Protein AF-A0A227J5E7-F1 (afdb_monomer_lite)

Organism: Vibrio parahaemolyticus (NCBI:txid670)

Structure (mmCIF, N/CA/C/O backbone):
data_AF-A0A227J5E7-F1
#
_entry.id   AF-A0A227J5E7-F1
#
loop_
_atom_site.group_PDB
_atom_site.id
_atom_site.type_symbol
_atom_site.label_atom_id
_atom_site.label_alt_id
_atom_site.label_comp_id
_atom_site.label_asym_id
_atom_site.label_entity_id
_atom_site.label_seq_id
_atom_site.pdbx_PDB_ins_code
_atom_site.Cartn_x
_atom_site.Cartn_y
_atom_site.Cartn_z
_atom_site.occupancy
_atom_site.B_iso_or_equiv
_atom_site.auth_seq_id
_atom_site.auth_comp_id
_atom_site.auth_asym_id
_atom_site.auth_atom_id
_atom_site.pdbx_PDB_model_num
ATOM 1 N N . LEU A 1 1 ? -11.770 -4.177 2.922 1.00 56.94 1 LEU A N 1
ATOM 2 C CA . LEU A 1 1 ? -10.416 -3.608 3.129 1.00 56.94 1 LEU A CA 1
ATOM 3 C C . LEU A 1 1 ? -9.365 -4.218 2.214 1.00 56.94 1 LEU A C 1
ATOM 5 O O . LEU A 1 1 ? -8.879 -3.500 1.360 1.00 56.94 1 LEU A O 1
ATOM 9 N N . PHE A 1 2 ? -9.035 -5.506 2.356 1.00 52.06 2 PHE A N 1
ATOM 10 C CA . PHE A 1 2 ? -7.971 -6.153 1.572 1.00 52.06 2 PHE A CA 1
ATOM 11 C C . PHE A 1 2 ? -8.244 -6.126 0.056 1.00 52.06 2 PHE A C 1
ATOM 13 O O . PHE A 1 2 ? -7.504 -5.484 -0.677 1.00 52.06 2 PHE A O 1
ATOM 20 N N . SER A 1 3 ? -9.377 -6.665 -0.412 1.00 48.19 3 SER A N 1
ATOM 21 C CA . SER A 1 3 ? -9.750 -6.608 -1.843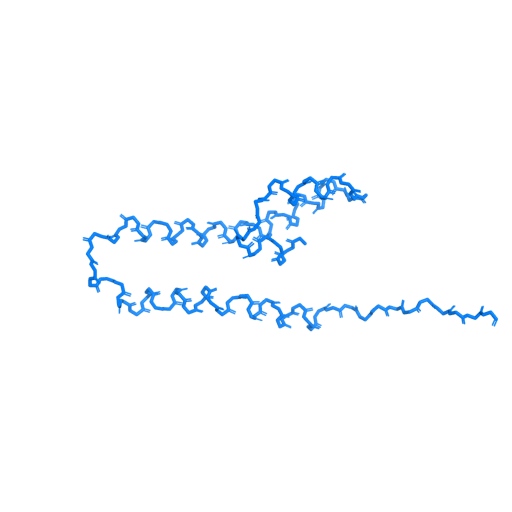 1.00 48.19 3 SER A CA 1
ATOM 22 C C . SER A 1 3 ? -9.960 -5.188 -2.369 1.00 48.19 3 SER A C 1
ATOM 24 O O . SER A 1 3 ? -9.721 -4.925 -3.538 1.00 48.19 3 SER A O 1
ATOM 26 N N . LEU A 1 4 ? -10.399 -4.272 -1.499 1.00 54.44 4 LEU A N 1
ATOM 27 C CA . LEU A 1 4 ? -10.643 -2.872 -1.855 1.00 54.44 4 LEU A CA 1
ATOM 28 C C . LEU A 1 4 ? -9.332 -2.083 -2.015 1.00 54.44 4 LEU A C 1
ATOM 30 O O . LEU A 1 4 ? -9.304 -1.097 -2.732 1.00 54.44 4 LEU A O 1
ATOM 34 N N . ARG A 1 5 ? -8.250 -2.529 -1.361 1.00 54.91 5 ARG A N 1
ATOM 35 C CA . ARG A 1 5 ? -6.892 -1.977 -1.494 1.00 54.91 5 ARG A CA 1
ATOM 36 C C . ARG A 1 5 ? -6.084 -2.608 -2.625 1.00 54.91 5 ARG A C 1
ATOM 38 O O . ARG A 1 5 ? -5.114 -2.009 -3.067 1.00 54.91 5 ARG A O 1
ATOM 45 N N . LEU A 1 6 ? -6.487 -3.794 -3.076 1.00 52.09 6 LEU A N 1
ATOM 46 C CA . LEU A 1 6 ? -5.894 -4.493 -4.216 1.00 52.09 6 LEU A CA 1
ATOM 47 C C . LEU A 1 6 ? -6.347 -3.944 -5.577 1.00 52.09 6 LEU A C 1
ATOM 49 O O . LEU A 1 6 ? -5.659 -4.152 -6.571 1.00 52.09 6 LEU A O 1
ATOM 53 N N . ILE A 1 7 ? -7.513 -3.296 -5.634 1.00 53.50 7 ILE A N 1
ATOM 54 C CA . ILE A 1 7 ? -8.087 -2.745 -6.865 1.00 53.50 7 ILE A CA 1
ATOM 55 C C . ILE A 1 7 ? -7.829 -1.228 -6.858 1.00 53.50 7 ILE A C 1
ATOM 57 O O . ILE A 1 7 ? -8.470 -0.524 -6.076 1.00 53.50 7 ILE A O 1
ATOM 61 N N . PRO A 1 8 ? -6.936 -0.692 -7.713 1.00 57.62 8 PRO A N 1
ATOM 62 C CA . PRO A 1 8 ? -6.480 0.706 -7.667 1.00 57.62 8 PRO A CA 1
ATOM 63 C C . PRO A 1 8 ? -7.518 1.731 -8.169 1.00 57.62 8 PRO A C 1
ATOM 65 O O . PRO A 1 8 ? -7.179 2.874 -8.449 1.00 57.62 8 PRO A O 1
ATOM 68 N N . VAL A 1 9 ? -8.788 1.335 -8.297 1.00 62.19 9 VAL A N 1
ATOM 69 C CA . VAL A 1 9 ? -9.877 2.172 -8.831 1.00 62.19 9 VAL A CA 1
ATOM 70 C C . VAL A 1 9 ? -10.327 3.241 -7.832 1.00 62.19 9 VAL A C 1
ATOM 72 O O . VAL A 1 9 ? -10.811 4.292 -8.242 1.00 62.19 9 VAL A O 1
ATOM 75 N N . PHE A 1 10 ? -10.162 3.006 -6.527 1.00 56.00 10 PHE A N 1
ATOM 76 C CA . PHE A 1 10 ? -10.603 3.942 -5.492 1.00 56.00 10 PHE A CA 1
ATOM 77 C C . PHE A 1 10 ? -9.421 4.572 -4.750 1.00 56.00 10 PHE A C 1
ATOM 79 O O . PHE A 1 10 ? -8.497 3.861 -4.347 1.00 56.00 10 PHE A O 1
ATOM 86 N N . PRO A 1 11 ? -9.451 5.893 -4.500 1.00 63.69 11 PRO A N 1
ATOM 87 C CA . PRO A 1 11 ? -8.383 6.557 -3.773 1.00 63.69 11 PRO A CA 1
ATOM 88 C C . PRO A 1 11 ? -8.352 6.084 -2.313 1.00 63.69 11 PRO A C 1
ATOM 90 O O . PRO A 1 11 ? -9.371 6.046 -1.620 1.00 63.69 11 PRO A O 1
ATOM 93 N N . PHE A 1 12 ? -7.158 5.747 -1.818 1.00 68.31 12 PHE A N 1
ATOM 94 C CA . PHE A 1 12 ? -6.970 5.157 -0.486 1.00 68.31 12 PHE A CA 1
ATOM 95 C C . PHE A 1 12 ? -7.512 6.023 0.664 1.00 68.31 12 PHE A C 1
ATOM 97 O O . PHE A 1 12 ? -7.893 5.483 1.704 1.00 68.31 12 PHE A O 1
ATOM 104 N N . PHE A 1 13 ? -7.603 7.346 0.485 1.00 69.62 13 PHE A N 1
ATOM 105 C CA . PHE A 1 13 ? -8.159 8.238 1.506 1.00 69.62 13 PHE A CA 1
ATOM 106 C C . PHE A 1 13 ? -9.654 7.981 1.765 1.00 69.62 13 PHE A C 1
ATOM 108 O O . PHE A 1 13 ? -10.082 8.062 2.915 1.00 69.62 13 PHE A O 1
ATOM 115 N N . LEU A 1 14 ? -10.430 7.579 0.744 1.00 71.19 14 LEU A N 1
ATOM 116 C CA . LEU A 1 14 ? -11.841 7.204 0.910 1.00 71.19 14 LEU A CA 1
ATOM 117 C C . LEU A 1 14 ? -11.980 5.961 1.794 1.00 71.19 14 LEU A C 1
ATOM 119 O O . LEU A 1 14 ? -12.854 5.893 2.654 1.00 71.19 14 LEU A O 1
ATOM 123 N N . ILE A 1 15 ? -11.088 4.985 1.606 1.00 70.12 15 ILE A N 1
ATOM 124 C CA . ILE A 1 15 ? -11.065 3.752 2.401 1.00 70.12 15 ILE A CA 1
ATOM 125 C C . ILE A 1 15 ? -10.731 4.070 3.863 1.00 70.12 15 ILE A C 1
ATOM 127 O O . ILE A 1 15 ? -11.345 3.505 4.765 1.00 70.12 15 ILE A O 1
ATOM 131 N N . ASN A 1 16 ? -9.792 4.988 4.103 1.00 72.62 16 ASN A N 1
ATOM 132 C CA . ASN A 1 16 ? -9.441 5.428 5.454 1.00 72.62 16 ASN A CA 1
ATOM 133 C C . ASN A 1 16 ? -10.610 6.164 6.135 1.00 72.62 16 ASN A C 1
ATOM 135 O O . ASN A 1 16 ? -10.871 5.916 7.310 1.00 72.62 16 ASN A O 1
ATOM 139 N N . LEU A 1 17 ? -11.353 6.999 5.396 1.00 74.88 17 LEU A N 1
ATOM 140 C CA . LEU A 1 17 ? -12.520 7.724 5.912 1.00 74.88 17 LEU A CA 1
ATOM 141 C C . LEU A 1 17 ? -13.676 6.778 6.272 1.00 74.88 17 LEU A C 1
ATOM 143 O O . LEU A 1 17 ? -14.220 6.860 7.369 1.00 74.88 17 LEU A O 1
ATOM 147 N N . LEU A 1 18 ? -13.997 5.828 5.387 1.00 77.06 18 LEU A N 1
ATOM 148 C CA . LEU A 1 18 ? -15.015 4.800 5.638 1.00 77.06 18 LEU A CA 1
ATOM 149 C C . LEU A 1 18 ? -14.657 3.908 6.832 1.00 77.06 18 LEU A C 1
ATOM 151 O O . LEU A 1 18 ? -15.528 3.518 7.602 1.00 77.06 18 LEU A O 1
ATOM 155 N N . MET A 1 19 ? -13.373 3.597 7.009 1.00 70.50 19 MET A N 1
ATOM 156 C CA . MET A 1 19 ? -12.907 2.800 8.144 1.00 70.50 19 MET A CA 1
ATOM 157 C C . MET A 1 19 ? -12.928 3.561 9.467 1.00 70.50 19 MET A C 1
ATOM 159 O O . MET A 1 19 ? -13.194 2.944 10.497 1.00 70.50 19 MET A O 1
ATOM 163 N N . GLY A 1 20 ? -12.710 4.877 9.448 1.00 73.00 20 GLY A N 1
ATOM 164 C CA . GLY A 1 20 ? -12.842 5.731 10.632 1.00 73.00 20 GLY A CA 1
ATOM 165 C C . GLY A 1 20 ? -14.257 5.757 11.221 1.00 73.00 20 GLY A C 1
ATOM 166 O O . GLY A 1 20 ? -14.417 6.060 12.397 1.00 73.00 20 GLY A O 1
ATOM 167 N N . LEU A 1 21 ? -15.272 5.382 10.434 1.00 79.88 21 LEU A N 1
ATOM 168 C CA . LEU A 1 21 ? -16.671 5.259 10.864 1.00 79.88 21 LEU A CA 1
ATOM 169 C C . LEU A 1 21 ? -17.000 3.893 11.498 1.00 79.88 21 LEU A C 1
ATOM 171 O O . LEU A 1 21 ? -18.113 3.693 11.979 1.00 79.88 21 LEU A O 1
ATOM 175 N N . THR A 1 22 ? -16.061 2.939 11.502 1.00 80.12 22 THR A N 1
ATOM 176 C CA . THR A 1 22 ? -16.258 1.603 12.092 1.00 80.12 22 THR A CA 1
ATOM 177 C C . THR A 1 22 ? -15.586 1.490 13.467 1.00 80.12 22 THR A C 1
ATOM 179 O O . THR A 1 22 ? -14.511 2.060 13.659 1.00 80.12 22 THR A O 1
ATOM 182 N N . PRO A 1 23 ? -16.144 0.722 14.427 1.00 75.50 23 PRO A N 1
ATOM 183 C CA . PRO A 1 23 ? -15.549 0.518 15.751 1.00 75.50 23 PRO A CA 1
ATOM 184 C C . PRO A 1 23 ? -14.376 -0.479 15.691 1.00 75.50 23 PRO A C 1
ATOM 186 O O . PRO A 1 23 ? -14.409 -1.559 16.280 1.00 75.50 23 PRO A O 1
ATOM 189 N N . MET A 1 24 ? -13.330 -0.147 14.932 1.00 77.00 24 MET A N 1
ATOM 190 C CA . MET A 1 24 ? -12.125 -0.960 14.780 1.00 77.00 24 MET A CA 1
ATOM 191 C C . MET A 1 24 ? -10.952 -0.330 15.535 1.00 77.00 24 MET A C 1
ATOM 193 O O . MET A 1 24 ? -10.728 0.875 15.470 1.00 77.00 24 MET A O 1
ATOM 197 N N . SER A 1 25 ? -10.155 -1.151 16.228 1.00 80.12 25 SER A N 1
ATOM 198 C CA . SER A 1 25 ? -8.945 -0.650 16.889 1.00 80.12 25 SER A CA 1
ATOM 199 C C . SER A 1 25 ? -7.916 -0.170 15.856 1.00 80.12 25 SER A C 1
ATOM 201 O O . SER A 1 25 ? -7.638 -0.862 14.870 1.00 80.12 25 SER A O 1
ATOM 203 N N . ILE A 1 26 ? -7.318 0.998 16.116 1.00 79.81 26 ILE A N 1
ATOM 204 C CA . ILE A 1 26 ? -6.313 1.639 15.250 1.00 79.81 26 ILE A CA 1
ATOM 205 C C . ILE A 1 26 ? -5.148 0.684 14.967 1.00 79.81 26 ILE A C 1
ATOM 207 O O . ILE A 1 26 ? -4.696 0.582 13.830 1.00 79.81 26 ILE A O 1
ATOM 211 N N . ALA A 1 27 ? -4.707 -0.077 15.973 1.00 81.12 27 ALA A N 1
ATOM 212 C CA . ALA A 1 27 ? -3.615 -1.037 15.833 1.00 81.12 27 ALA A CA 1
ATOM 213 C C . ALA A 1 27 ? -3.954 -2.180 14.857 1.00 81.12 27 ALA A C 1
ATOM 215 O O . ALA A 1 27 ? -3.145 -2.516 13.991 1.00 81.12 27 ALA A O 1
ATOM 216 N N . ARG A 1 28 ? -5.168 -2.751 14.941 1.00 81.19 28 ARG A N 1
ATOM 217 C CA . ARG A 1 28 ? -5.611 -3.804 14.006 1.00 81.19 28 ARG A CA 1
ATOM 218 C C . ARG A 1 28 ? -5.795 -3.252 12.601 1.00 81.19 28 ARG A C 1
ATOM 220 O O . ARG A 1 28 ? -5.415 -3.916 11.636 1.00 81.19 28 ARG A O 1
ATOM 227 N N . PHE A 1 29 ? -6.351 -2.047 12.482 1.00 80.56 29 PHE A N 1
ATOM 228 C CA . PHE A 1 29 ? -6.472 -1.361 11.202 1.00 80.56 29 PHE A CA 1
ATOM 229 C C . PHE A 1 29 ? -5.097 -1.127 10.576 1.00 80.56 29 PHE A C 1
ATOM 231 O O . PHE A 1 29 ? -4.894 -1.504 9.424 1.00 80.56 29 PHE A O 1
ATOM 238 N N . TYR A 1 30 ? -4.139 -0.582 11.326 1.00 82.19 30 TYR A N 1
ATOM 239 C CA . TYR A 1 30 ? -2.788 -0.304 10.848 1.00 82.19 30 TYR A CA 1
ATOM 240 C C . TYR A 1 30 ? -2.090 -1.575 10.358 1.00 82.19 30 TYR A C 1
ATOM 242 O O . TYR A 1 30 ? -1.665 -1.630 9.207 1.00 82.19 30 TYR A O 1
ATOM 250 N N . LEU A 1 31 ? -2.063 -2.636 11.170 1.00 83.31 31 LEU A N 1
ATOM 251 C CA . LEU A 1 31 ? -1.376 -3.880 10.812 1.00 83.31 31 LEU A CA 1
ATOM 252 C C . LEU A 1 31 ? -2.001 -4.552 9.578 1.00 83.31 31 LEU A C 1
ATOM 254 O O . LEU A 1 31 ? -1.300 -4.905 8.632 1.00 83.31 31 LEU A O 1
ATOM 258 N N . THR A 1 32 ? -3.334 -4.650 9.542 1.00 79.19 32 THR A N 1
ATOM 259 C CA . THR A 1 32 ? -4.068 -5.218 8.396 1.00 79.19 32 THR A CA 1
ATOM 260 C C . THR A 1 32 ? -3.878 -4.368 7.134 1.00 79.19 32 THR A C 1
ATOM 262 O O . THR A 1 32 ? -3.851 -4.891 6.020 1.00 79.19 32 THR A O 1
ATOM 265 N N . SER A 1 33 ? -3.729 -3.048 7.293 1.00 76.06 33 SER A N 1
ATOM 266 C CA . SER A 1 33 ? -3.428 -2.129 6.192 1.00 76.06 33 SER A CA 1
ATOM 267 C C . SER A 1 33 ? -2.039 -2.348 5.630 1.00 76.06 33 SER A C 1
ATOM 269 O O . SER A 1 33 ? -1.912 -2.478 4.419 1.00 76.06 33 SER A O 1
ATOM 271 N N . GLN A 1 34 ? -1.023 -2.419 6.486 1.00 82.75 34 GLN A N 1
ATOM 272 C CA . GLN A 1 34 ? 0.362 -2.573 6.052 1.00 82.75 34 GLN A CA 1
ATOM 273 C C . GLN A 1 34 ? 0.575 -3.908 5.341 1.00 82.75 34 GLN A C 1
ATOM 275 O O . GLN A 1 34 ? 1.119 -3.932 4.242 1.00 82.75 34 GLN A O 1
ATOM 280 N N . ILE A 1 35 ? 0.044 -5.003 5.890 1.00 84.06 35 ILE A N 1
ATOM 281 C CA . ILE A 1 35 ? 0.133 -6.323 5.250 1.00 84.06 35 ILE A CA 1
ATOM 282 C C . ILE A 1 35 ? -0.583 -6.333 3.890 1.00 84.06 35 ILE A C 1
ATOM 284 O O . ILE A 1 35 ? -0.109 -6.962 2.949 1.00 84.06 35 ILE A O 1
ATOM 288 N N . GLY A 1 36 ? -1.707 -5.622 3.761 1.00 75.19 36 GLY A N 1
ATOM 289 C CA . GLY A 1 36 ? -2.442 -5.536 2.498 1.00 75.19 36 GLY A CA 1
ATOM 290 C C . GLY A 1 36 ? -1.839 -4.580 1.466 1.00 75.19 36 GLY A C 1
ATOM 291 O O . GLY A 1 36 ? -1.986 -4.818 0.272 1.00 75.19 36 GLY A O 1
ATOM 292 N N . MET A 1 37 ? -1.190 -3.499 1.903 1.00 81.25 37 MET A N 1
ATOM 293 C CA . MET A 1 37 ? -0.702 -2.440 1.014 1.00 81.25 37 MET A CA 1
ATOM 294 C C . MET A 1 37 ? 0.765 -2.606 0.641 1.00 81.25 37 MET A C 1
ATOM 296 O O . MET A 1 37 ? 1.088 -2.402 -0.519 1.00 81.25 37 MET A O 1
ATOM 300 N N . LEU A 1 38 ? 1.649 -2.996 1.565 1.00 83.50 38 LEU A N 1
ATOM 301 C CA . LEU A 1 38 ? 3.094 -3.041 1.303 1.00 83.50 38 LEU A CA 1
ATOM 302 C C . LEU A 1 38 ? 3.477 -3.949 0.123 1.00 83.50 38 LEU A C 1
ATOM 304 O O . LEU A 1 38 ? 4.250 -3.490 -0.719 1.00 83.50 38 LEU A O 1
ATOM 308 N N . PRO A 1 39 ? 2.927 -5.174 -0.023 1.00 80.19 39 PRO A N 1
ATOM 309 C CA . PRO A 1 39 ? 3.231 -6.012 -1.182 1.00 80.19 39 PRO A CA 1
ATOM 310 C C . PRO A 1 39 ? 2.733 -5.386 -2.490 1.00 80.19 39 PRO A C 1
ATOM 312 O O . PRO A 1 39 ? 3.453 -5.377 -3.484 1.00 80.19 39 PRO A O 1
ATOM 315 N N . GLY A 1 40 ? 1.525 -4.809 -2.480 1.00 73.50 40 GLY A N 1
ATOM 316 C CA . GLY A 1 40 ? 0.953 -4.125 -3.642 1.00 73.50 40 GLY A CA 1
ATOM 317 C C . GLY A 1 40 ? 1.768 -2.899 -4.04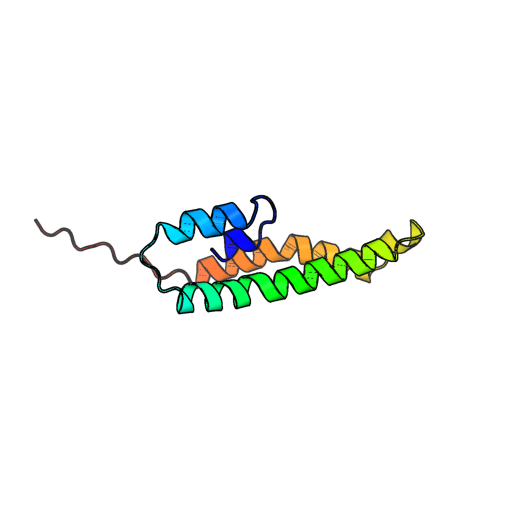9 1.00 73.50 40 GLY A C 1
ATOM 318 O O . GLY A 1 40 ? 2.084 -2.736 -5.223 1.00 73.50 40 GLY A O 1
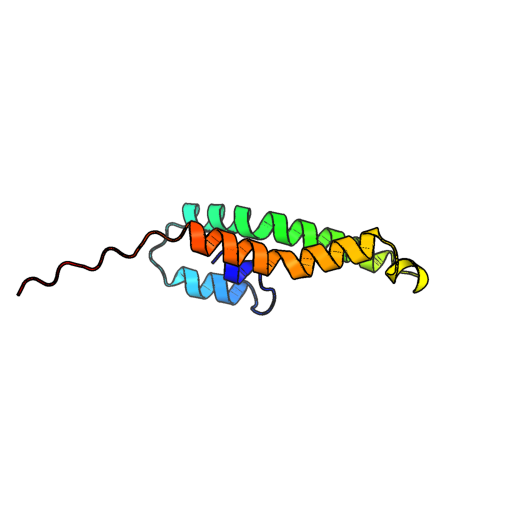ATOM 319 N N . THR A 1 41 ? 2.184 -2.086 -3.076 1.00 79.00 41 THR A N 1
ATOM 320 C CA . THR A 1 41 ? 3.071 -0.937 -3.280 1.00 79.00 41 THR A CA 1
ATOM 321 C C . THR A 1 41 ? 4.416 -1.374 -3.852 1.00 79.00 41 THR A C 1
ATOM 323 O O . THR A 1 41 ? 4.883 -0.759 -4.802 1.00 79.00 41 THR A O 1
ATOM 326 N N . ALA A 1 42 ? 5.027 -2.446 -3.337 1.00 80.94 42 ALA A N 1
ATOM 327 C CA . ALA A 1 42 ? 6.294 -2.960 -3.860 1.00 80.94 42 ALA A CA 1
ATOM 328 C C . ALA A 1 42 ? 6.176 -3.397 -5.330 1.00 80.94 42 ALA A C 1
ATOM 330 O O . ALA A 1 42 ? 7.030 -3.045 -6.141 1.00 80.94 42 ALA A O 1
ATOM 331 N N . VAL A 1 43 ? 5.093 -4.095 -5.692 1.00 75.25 43 VAL A N 1
ATOM 332 C CA . VAL A 1 43 ? 4.805 -4.476 -7.085 1.00 75.25 43 VAL A CA 1
ATOM 333 C C . VAL A 1 43 ? 4.595 -3.240 -7.963 1.00 75.25 43 VAL A C 1
ATOM 335 O O . VAL A 1 43 ? 5.160 -3.168 -9.051 1.00 75.25 43 VAL A O 1
ATOM 338 N N . TYR A 1 44 ? 3.843 -2.244 -7.488 1.00 69.44 44 TYR A N 1
ATOM 339 C CA . TYR A 1 44 ? 3.583 -1.007 -8.234 1.00 69.44 44 TYR A CA 1
ATOM 340 C C . TYR A 1 44 ? 4.854 -0.180 -8.455 1.00 69.44 44 TYR A C 1
ATOM 342 O O . TYR A 1 44 ? 5.077 0.330 -9.549 1.00 69.44 44 TYR A O 1
ATOM 350 N N . LEU A 1 45 ? 5.707 -0.074 -7.433 1.00 82.12 45 LEU A N 1
ATOM 351 C CA . LEU A 1 45 ? 7.005 0.593 -7.526 1.00 82.12 45 LEU A CA 1
ATOM 352 C C . LEU A 1 45 ? 7.926 -0.142 -8.497 1.00 82.12 45 LEU A C 1
ATOM 354 O O . LEU A 1 45 ? 8.545 0.493 -9.343 1.00 82.12 45 LEU A O 1
ATOM 358 N N . ASN A 1 46 ? 7.976 -1.472 -8.424 1.00 73.88 46 ASN A N 1
ATOM 359 C CA . ASN A 1 46 ? 8.803 -2.279 -9.311 1.00 73.88 46 ASN A CA 1
ATOM 360 C C . ASN A 1 46 ? 8.342 -2.166 -10.777 1.00 73.88 46 ASN A C 1
ATOM 362 O O . ASN A 1 46 ? 9.164 -1.933 -11.663 1.00 73.88 46 ASN A O 1
ATOM 366 N N . ALA A 1 47 ? 7.031 -2.209 -11.028 1.00 71.88 47 ALA A N 1
ATOM 367 C CA . ALA A 1 47 ? 6.454 -1.944 -12.344 1.00 71.88 47 ALA A CA 1
ATOM 368 C C . ALA A 1 47 ? 6.735 -0.508 -12.820 1.00 71.88 47 ALA A C 1
ATOM 370 O O . ALA A 1 47 ? 7.083 -0.309 -13.979 1.00 71.88 47 ALA A O 1
ATOM 371 N N . GLY A 1 48 ? 6.652 0.486 -11.930 1.00 70.44 48 GLY A N 1
ATOM 372 C CA . GLY A 1 48 ? 6.990 1.881 -12.223 1.00 70.44 48 GLY A CA 1
ATOM 373 C C . GLY A 1 48 ? 8.462 2.075 -12.599 1.00 70.44 48 GLY A C 1
ATOM 374 O O . GLY A 1 48 ? 8.756 2.772 -13.564 1.00 70.44 48 GLY A O 1
ATOM 375 N N . THR A 1 49 ? 9.389 1.411 -11.900 1.00 74.50 49 THR A N 1
ATOM 376 C CA . THR A 1 49 ? 10.820 1.432 -12.253 1.00 74.50 49 THR A CA 1
ATOM 377 C C . THR A 1 49 ? 11.098 0.744 -13.586 1.00 74.50 49 THR A C 1
ATOM 379 O O . THR A 1 49 ? 11.916 1.234 -14.360 1.00 74.50 49 THR A O 1
ATOM 382 N N . GLN A 1 50 ? 10.386 -0.349 -13.884 1.00 67.31 50 GLN A N 1
ATOM 383 C CA . GLN A 1 50 ? 10.462 -1.018 -15.183 1.00 67.31 50 GLN A CA 1
ATOM 384 C C . GLN A 1 50 ? 9.912 -0.126 -16.298 1.00 67.31 50 GLN A C 1
ATOM 386 O O . GLN A 1 50 ? 10.561 0.009 -17.321 1.00 67.31 50 GLN A O 1
ATOM 391 N N . LEU A 1 51 ? 8.780 0.553 -16.085 1.00 64.50 51 LEU A N 1
ATOM 392 C CA . LEU A 1 51 ? 8.214 1.548 -17.006 1.00 64.50 51 LEU A CA 1
ATOM 393 C C . LEU A 1 51 ? 9.171 2.716 -17.273 1.00 64.50 51 LEU A C 1
ATOM 395 O O . LEU A 1 51 ? 9.326 3.115 -18.421 1.00 64.50 51 LEU A O 1
ATOM 399 N N . ALA A 1 52 ? 9.844 3.225 -16.236 1.00 64.38 52 ALA A N 1
ATOM 400 C CA . ALA A 1 52 ? 10.842 4.291 -16.355 1.00 64.38 52 ALA A CA 1
ATOM 401 C C . ALA A 1 52 ? 12.113 3.868 -17.115 1.00 64.38 52 ALA A C 1
ATOM 403 O O . ALA A 1 52 ? 12.887 4.728 -17.515 1.00 64.38 52 ALA A O 1
ATOM 404 N N . THR A 1 53 ? 12.333 2.562 -17.302 1.00 62.59 53 THR A N 1
ATOM 405 C CA . THR A 1 53 ? 13.437 2.001 -18.098 1.00 62.59 53 THR A CA 1
ATOM 406 C C . THR A 1 53 ? 13.000 1.561 -19.500 1.00 62.59 53 THR A C 1
ATOM 408 O O . THR A 1 53 ? 13.839 1.133 -20.294 1.00 62.59 53 THR A O 1
ATOM 411 N N . ILE A 1 54 ? 11.710 1.686 -19.852 1.00 55.09 54 ILE A N 1
ATOM 412 C CA . ILE A 1 54 ? 11.233 1.462 -21.224 1.00 55.09 54 ILE A CA 1
ATOM 413 C C . ILE A 1 54 ? 11.537 2.711 -22.066 1.00 55.09 54 ILE A C 1
ATOM 415 O O . ILE A 1 54 ? 10.656 3.512 -22.357 1.00 55.09 54 ILE A O 1
ATOM 419 N N . ASP A 1 55 ? 12.790 2.841 -22.505 1.00 58.56 55 ASP A N 1
ATOM 420 C CA . ASP A 1 55 ? 13.218 3.805 -23.535 1.00 58.56 55 ASP A CA 1
ATOM 421 C C . ASP A 1 55 ? 13.037 3.255 -24.970 1.00 58.56 55 ASP A C 1
ATOM 423 O O . ASP A 1 55 ? 13.332 3.930 -25.955 1.00 58.56 55 ASP A O 1
ATOM 427 N N . SER A 1 56 ? 12.551 2.013 -25.140 1.00 52.00 56 SER A N 1
ATOM 428 C CA . SER A 1 56 ? 12.317 1.430 -26.471 1.00 52.00 56 SER A CA 1
ATOM 429 C C . SER A 1 56 ? 11.233 0.338 -26.512 1.00 52.00 56 SER A C 1
ATOM 431 O O . SER A 1 56 ? 11.211 -0.607 -25.723 1.00 52.00 56 SER A O 1
ATOM 433 N N . LEU A 1 57 ? 10.343 0.445 -27.508 1.00 51.12 57 LEU A N 1
ATOM 434 C CA . LEU A 1 57 ? 9.162 -0.405 -27.740 1.00 51.12 57 LEU A CA 1
ATOM 435 C C . LEU A 1 57 ? 9.467 -1.910 -27.923 1.00 51.12 57 LEU A C 1
ATOM 437 O O . LEU A 1 57 ? 8.556 -2.726 -27.801 1.00 51.12 57 LEU A O 1
ATOM 441 N N . SER A 1 58 ? 10.725 -2.307 -28.169 1.00 54.19 58 SER A N 1
ATOM 442 C CA . SER A 1 58 ? 11.100 -3.729 -28.308 1.00 54.19 58 SER A CA 1
ATOM 443 C C . SER A 1 58 ? 11.137 -4.491 -26.971 1.00 54.19 58 SER A C 1
ATOM 445 O O . SER A 1 58 ? 10.974 -5.709 -26.953 1.00 54.19 58 SER A O 1
ATOM 447 N N . GLY A 1 59 ? 11.266 -3.782 -25.839 1.00 54.16 59 GLY A N 1
ATOM 448 C CA . GLY A 1 59 ? 11.282 -4.378 -24.495 1.00 54.16 59 GLY A CA 1
ATOM 449 C C . GLY A 1 59 ? 9.903 -4.786 -23.959 1.00 54.16 59 GLY A C 1
ATOM 450 O O . GLY A 1 59 ? 9.820 -5.607 -23.048 1.00 54.16 59 GLY A O 1
ATOM 451 N N . ILE A 1 60 ? 8.815 -4.274 -24.548 1.00 54.53 60 ILE A N 1
ATOM 452 C CA . ILE A 1 60 ? 7.427 -4.572 -24.142 1.00 54.53 60 ILE A CA 1
ATOM 453 C C . ILE A 1 60 ? 7.074 -6.050 -24.386 1.00 54.53 60 ILE A C 1
ATOM 455 O O . ILE A 1 60 ? 6.256 -6.622 -23.670 1.00 54.53 60 ILE A O 1
ATOM 459 N N . VAL A 1 61 ? 7.735 -6.692 -25.355 1.00 54.53 61 VAL A N 1
ATOM 460 C CA . VAL A 1 61 ? 7.525 -8.105 -25.720 1.00 54.53 61 VAL A CA 1
ATOM 461 C C . VAL A 1 61 ? 8.489 -9.054 -24.991 1.00 54.53 61 VAL A C 1
ATOM 463 O O . VAL A 1 61 ? 8.564 -10.239 -25.309 1.00 54.53 61 VAL A O 1
ATOM 466 N N . SER A 1 62 ? 9.238 -8.552 -24.004 1.00 63.94 62 SER A N 1
ATOM 467 C CA . SER A 1 62 ? 10.085 -9.383 -23.150 1.00 63.94 62 SER A CA 1
ATOM 468 C C . SER A 1 62 ? 9.226 -10.413 -22.394 1.00 63.94 62 SER A C 1
ATOM 470 O O . SER A 1 62 ? 8.215 -10.030 -21.790 1.00 63.94 62 SER A O 1
ATOM 472 N N . PRO A 1 63 ? 9.623 -11.702 -22.353 1.00 68.56 63 PRO A N 1
ATOM 473 C CA . PRO A 1 63 ? 8.922 -12.742 -21.594 1.00 68.56 63 PRO A CA 1
ATOM 474 C C . PRO A 1 63 ? 8.661 -12.348 -20.135 1.00 68.56 63 PRO A C 1
ATOM 476 O O . PRO A 1 63 ? 7.630 -12.700 -19.566 1.00 68.56 63 PRO A O 1
ATOM 479 N N . THR A 1 64 ? 9.565 -11.561 -19.546 1.00 70.19 64 THR A N 1
ATOM 480 C CA . THR A 1 64 ? 9.457 -11.058 -18.175 1.00 70.19 64 THR A CA 1
ATOM 481 C C . THR A 1 64 ? 8.333 -10.032 -18.025 1.00 70.19 64 THR A C 1
ATOM 483 O O . THR A 1 64 ? 7.584 -10.083 -17.054 1.00 70.19 64 THR A O 1
ATOM 486 N N . VAL A 1 65 ? 8.169 -9.125 -18.994 1.00 71.69 65 VAL A N 1
ATOM 487 C CA . VAL A 1 65 ? 7.113 -8.098 -18.979 1.00 71.69 65 VAL A CA 1
ATOM 488 C C . VAL A 1 65 ? 5.742 -8.741 -19.187 1.00 71.69 65 VAL A C 1
ATOM 490 O O . VAL A 1 65 ? 4.795 -8.437 -18.462 1.00 71.69 65 VAL A O 1
ATOM 493 N N . LEU A 1 66 ? 5.645 -9.705 -20.106 1.00 77.75 66 LEU A N 1
ATOM 494 C CA . LEU A 1 66 ? 4.433 -10.501 -20.312 1.00 77.75 66 LEU A CA 1
ATOM 495 C C . LEU A 1 66 ? 4.061 -11.319 -19.068 1.00 77.75 66 LEU A C 1
ATOM 497 O O . LEU A 1 66 ? 2.889 -11.353 -18.693 1.00 77.75 66 LEU A O 1
ATOM 501 N N . ALA A 1 67 ? 5.040 -11.921 -18.387 1.00 79.38 67 ALA A N 1
ATOM 502 C CA . ALA A 1 67 ? 4.812 -12.627 -17.127 1.00 79.38 67 ALA A CA 1
ATOM 503 C C . ALA A 1 67 ? 4.334 -11.681 -16.013 1.00 79.38 67 ALA A C 1
ATOM 505 O O . ALA A 1 67 ? 3.400 -12.022 -15.288 1.00 79.38 67 ALA A O 1
ATOM 506 N N . SER A 1 68 ? 4.909 -10.479 -15.909 1.00 69.62 68 SER A N 1
ATOM 507 C CA . SER A 1 68 ? 4.466 -9.449 -14.962 1.00 69.62 68 SER A CA 1
ATOM 508 C C . SER A 1 68 ? 3.025 -9.013 -15.227 1.00 69.62 68 SER A C 1
ATOM 510 O O . SER A 1 68 ? 2.231 -8.969 -14.291 1.00 69.62 68 SER A O 1
ATOM 512 N N . PHE A 1 69 ? 2.638 -8.764 -16.484 1.00 78.12 69 PHE A N 1
ATOM 513 C CA . PHE A 1 69 ? 1.250 -8.435 -16.834 1.00 78.12 69 PHE A CA 1
ATOM 514 C C . PHE A 1 69 ? 0.285 -9.599 -16.596 1.00 78.12 69 PHE A C 1
ATOM 516 O O . PHE A 1 69 ? -0.813 -9.383 -16.081 1.00 78.12 69 PHE A O 1
ATOM 523 N N . ALA A 1 70 ? 0.691 -10.832 -16.912 1.00 83.88 70 ALA A N 1
ATOM 524 C CA . ALA A 1 70 ? -0.098 -12.024 -16.624 1.00 83.88 70 ALA A CA 1
ATOM 525 C C . ALA A 1 70 ? -0.318 -12.189 -15.114 1.00 83.88 70 ALA A C 1
ATOM 527 O O . ALA A 1 70 ? -1.447 -12.396 -14.679 1.00 83.88 70 ALA A O 1
ATOM 528 N N . LEU A 1 71 ? 0.727 -12.021 -14.298 1.00 79.44 71 LEU A N 1
ATOM 529 C CA . LEU A 1 71 ? 0.617 -12.030 -12.839 1.00 79.44 71 LEU A CA 1
ATOM 530 C C . LEU A 1 71 ? -0.309 -10.920 -12.341 1.00 79.44 71 LEU A C 1
ATOM 532 O O . LEU A 1 71 ? -1.174 -11.187 -11.512 1.00 79.44 71 LEU A O 1
ATOM 536 N N . LEU A 1 72 ? -0.187 -9.706 -12.878 1.00 76.62 72 LEU A N 1
ATOM 537 C CA . LEU A 1 72 ? -1.014 -8.561 -12.495 1.00 76.62 72 LEU A CA 1
ATOM 538 C C . LEU A 1 72 ? -2.499 -8.787 -12.838 1.00 76.62 72 LEU A C 1
ATOM 540 O O . LEU A 1 72 ? -3.369 -8.447 -12.039 1.00 76.62 72 LEU A O 1
ATOM 544 N N . GLY A 1 73 ? -2.797 -9.431 -13.972 1.00 76.56 73 GLY A N 1
ATOM 545 C CA . GLY A 1 73 ? -4.156 -9.816 -14.371 1.00 76.56 73 GLY A CA 1
ATOM 546 C C . GLY A 1 73 ? -4.721 -11.034 -13.625 1.00 76.56 73 GLY A C 1
ATOM 547 O O . GLY A 1 73 ? -5.921 -11.093 -13.355 1.00 76.56 73 GLY A O 1
ATOM 548 N N . LEU A 1 74 ? -3.876 -11.999 -13.251 1.00 85.25 74 LEU A N 1
ATOM 549 C CA . LEU A 1 74 ? -4.286 -13.220 -12.545 1.00 85.25 74 LEU A CA 1
ATOM 550 C C . LEU A 1 74 ? -4.428 -13.015 -11.035 1.00 85.25 74 LEU A C 1
ATOM 552 O O . LEU A 1 74 ? -5.230 -13.692 -10.387 1.00 85.25 74 LEU A O 1
ATOM 556 N N . PHE A 1 75 ? -3.684 -12.070 -10.465 1.00 81.69 75 PHE A N 1
ATOM 557 C CA . PHE A 1 75 ? -3.651 -11.803 -9.032 1.00 81.69 75 PHE A CA 1
ATOM 558 C C . PHE A 1 75 ? -5.038 -11.520 -8.414 1.00 81.69 75 PHE A C 1
ATOM 560 O O . PHE A 1 75 ? -5.368 -12.155 -7.408 1.00 81.69 75 PHE A O 1
ATOM 567 N N . PRO A 1 76 ? -5.919 -10.688 -9.009 1.00 73.75 76 PRO A N 1
ATOM 568 C CA . PRO A 1 76 ? -7.262 -10.451 -8.475 1.00 73.75 76 PRO A CA 1
ATOM 569 C C . PRO A 1 76 ? -8.134 -11.715 -8.456 1.00 73.75 76 PRO A C 1
ATOM 571 O O . PRO A 1 76 ? -8.919 -11.919 -7.526 1.00 73.75 76 PRO A O 1
ATOM 574 N N . ILE A 1 77 ? -7.990 -12.576 -9.470 1.00 82.62 77 ILE A N 1
ATOM 575 C CA . ILE A 1 77 ? -8.753 -13.824 -9.609 1.00 82.62 77 ILE A CA 1
ATOM 576 C C . ILE A 1 77 ? -8.309 -14.824 -8.540 1.00 82.62 77 ILE A C 1
ATOM 578 O O . ILE A 1 77 ? -9.148 -15.385 -7.832 1.00 82.62 77 ILE A O 1
ATOM 582 N N . LEU A 1 78 ? -6.994 -14.986 -8.370 1.00 84.12 78 LEU A N 1
ATOM 583 C CA . LEU A 1 78 ? -6.390 -15.816 -7.326 1.00 84.12 78 LEU A CA 1
ATOM 584 C C . LEU A 1 78 ? -6.841 -15.381 -5.931 1.00 84.12 78 LEU A C 1
ATOM 586 O O . LEU A 1 78 ? -7.309 -16.201 -5.142 1.00 84.12 78 LEU A O 1
ATOM 590 N N . VAL A 1 79 ? -6.782 -14.081 -5.642 1.00 80.25 79 VAL A N 1
ATOM 591 C CA . VAL A 1 79 ? -7.208 -13.537 -4.348 1.00 80.25 79 VAL A CA 1
ATOM 592 C C . VAL A 1 79 ? -8.697 -13.777 -4.105 1.00 80.25 79 VAL A C 1
ATOM 594 O O . VAL A 1 79 ? -9.074 -14.217 -3.018 1.00 80.25 79 VAL A O 1
ATOM 597 N N . LYS A 1 80 ? -9.553 -13.566 -5.113 1.00 73.44 80 LYS A N 1
ATOM 598 C CA . LYS A 1 80 ? -10.993 -13.851 -5.010 1.00 73.44 80 LYS A CA 1
ATOM 599 C C . LYS A 1 80 ? -11.260 -15.331 -4.719 1.00 73.44 80 LYS A C 1
ATOM 601 O O . LYS A 1 80 ? -12.119 -15.642 -3.894 1.00 73.44 80 LYS A O 1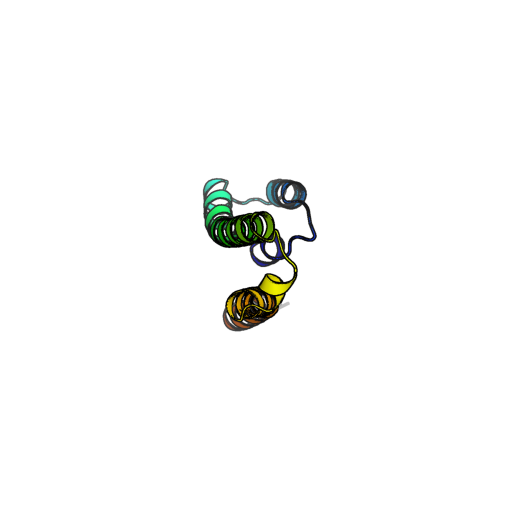
ATOM 606 N N . TRP A 1 81 ? -10.522 -16.235 -5.361 1.00 82.25 81 TRP A N 1
ATOM 607 C CA . TRP A 1 81 ? -10.664 -17.676 -5.164 1.00 82.25 81 TRP A CA 1
ATOM 608 C C . TRP A 1 81 ? -10.275 -18.110 -3.746 1.00 82.25 81 TRP A C 1
ATOM 610 O O . TRP A 1 81 ? -11.051 -18.790 -3.072 1.00 82.25 81 TRP A O 1
ATOM 620 N N . VAL A 1 82 ? -9.126 -17.642 -3.249 1.00 83.75 82 VAL A N 1
ATOM 621 C CA . VAL A 1 82 ? -8.671 -17.919 -1.877 1.00 83.75 82 VAL A CA 1
ATOM 622 C C . VAL A 1 82 ? -9.671 -17.382 -0.853 1.00 83.75 82 VAL A C 1
ATOM 624 O O . VAL A 1 82 ? -10.053 -18.093 0.074 1.00 83.75 82 VAL A O 1
ATOM 627 N N . MET A 1 83 ? -10.169 -16.159 -1.041 1.00 75.38 83 MET A N 1
ATOM 628 C CA . MET A 1 83 ? -11.160 -15.572 -0.137 1.00 75.38 83 MET A CA 1
ATOM 629 C C . MET A 1 83 ? -12.465 -16.368 -0.080 1.00 75.38 83 MET A C 1
ATOM 631 O O . MET A 1 83 ? -13.055 -16.468 0.992 1.00 75.38 83 MET A O 1
ATOM 635 N N . ASN A 1 84 ? -12.911 -16.957 -1.192 1.00 77.50 84 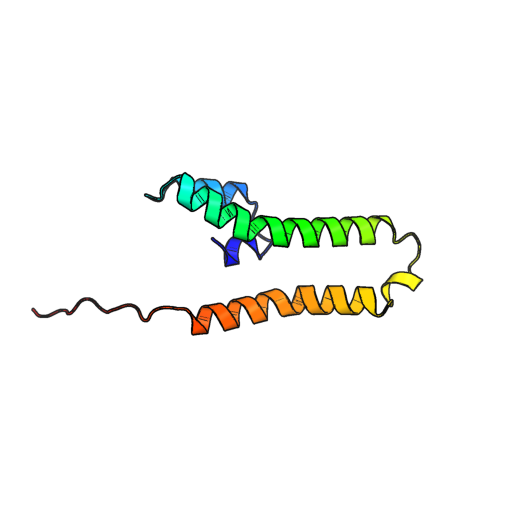ASN A N 1
ATOM 636 C CA . ASN A 1 84 ? -14.096 -17.814 -1.194 1.00 77.50 84 ASN A CA 1
ATOM 637 C C . ASN A 1 84 ? -13.895 -19.102 -0.386 1.00 77.50 84 ASN A C 1
ATOM 639 O O . ASN A 1 84 ? -14.848 -19.561 0.235 1.00 77.50 84 ASN A O 1
ATOM 643 N N . LYS A 1 85 ? -12.679 -19.660 -0.348 1.00 78.94 85 LYS A N 1
ATOM 644 C CA . LYS A 1 85 ? -12.367 -20.822 0.501 1.00 78.94 85 LYS A CA 1
ATOM 645 C C . LYS A 1 85 ? -12.259 -20.487 1.987 1.00 78.94 85 LYS A C 1
ATOM 647 O O . LYS A 1 85 ? -12.492 -21.361 2.812 1.00 78.94 85 LYS A O 1
ATOM 652 N N . VAL A 1 86 ? -11.878 -19.256 2.321 1.00 81.19 86 VAL A N 1
ATOM 653 C CA . VAL A 1 86 ? -11.597 -18.842 3.707 1.00 81.19 86 VAL A CA 1
ATOM 654 C C . VAL A 1 86 ? -12.798 -18.151 4.367 1.00 81.19 86 VAL A C 1
ATOM 656 O O . VAL A 1 86 ? -12.786 -17.945 5.577 1.00 81.19 86 VAL A O 1
ATOM 659 N N . ARG A 1 87 ? -13.858 -17.805 3.618 1.00 73.00 87 ARG A N 1
ATOM 660 C CA . ARG A 1 87 ? -15.080 -17.213 4.189 1.00 73.00 87 ARG A CA 1
ATOM 661 C C . ARG A 1 87 ? -15.699 -18.165 5.224 1.00 73.00 87 ARG A C 1
ATOM 663 O O . ARG A 1 87 ? -16.162 -19.237 4.837 1.00 73.00 87 ARG A O 1
ATOM 670 N N . PRO A 1 88 ? -15.775 -17.777 6.510 1.00 56.84 88 PRO A N 1
ATOM 671 C CA . PRO A 1 88 ? -16.581 -18.502 7.477 1.00 56.84 88 PRO A CA 1
ATOM 672 C C . PRO A 1 88 ? -18.04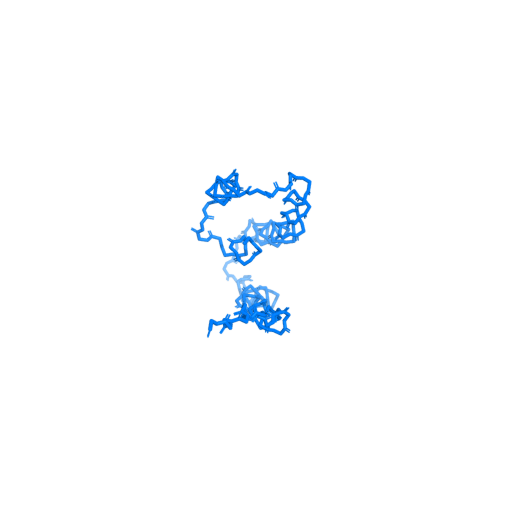5 -18.374 7.057 1.00 56.84 88 PRO A C 1
ATOM 674 O O . PRO A 1 88 ? -18.508 -17.269 6.758 1.00 56.84 88 PRO A O 1
ATOM 677 N N . THR A 1 89 ? -18.763 -19.495 7.008 1.00 63.19 89 THR A N 1
ATOM 678 C CA . THR A 1 89 ? -20.218 -19.510 6.840 1.00 63.19 89 THR A CA 1
ATOM 679 C C . THR A 1 89 ? -20.830 -18.569 7.880 1.00 63.19 89 THR A C 1
ATOM 681 O O . THR A 1 89 ? -20.546 -18.747 9.066 1.00 63.19 89 THR A O 1
ATOM 684 N N . PRO A 1 90 ? -21.637 -17.566 7.488 1.00 59.16 90 PRO A N 1
ATOM 685 C CA . PRO A 1 90 ? -22.371 -16.765 8.453 1.00 59.16 90 PRO A CA 1
ATOM 686 C C . PRO A 1 90 ? -23.276 -17.712 9.237 1.00 59.16 90 PRO A C 1
ATOM 688 O O . PRO A 1 90 ? -24.182 -18.322 8.666 1.00 59.16 90 PRO A O 1
ATOM 691 N N . THR A 1 91 ? -23.011 -17.878 10.528 1.00 55.75 91 THR A N 1
ATOM 692 C CA . THR A 1 91 ? -23.945 -18.517 11.448 1.00 55.75 91 THR A CA 1
ATOM 693 C C . THR A 1 91 ? -25.208 -17.662 11.459 1.00 55.75 91 THR A C 1
ATOM 695 O O . THR A 1 91 ? -25.212 -16.553 11.991 1.00 55.75 91 THR A O 1
ATOM 698 N N . GLN A 1 92 ? -26.263 -18.147 10.796 1.00 55.53 92 GLN A N 1
ATOM 699 C CA . GLN A 1 92 ? -27.596 -17.557 10.889 1.00 55.53 92 GLN A CA 1
ATOM 700 C C . GLN A 1 92 ? -27.991 -17.508 12.374 1.00 55.53 92 GLN A C 1
ATOM 702 O O . GLN A 1 92 ? -27.885 -18.539 13.047 1.00 55.53 92 GLN A O 1
ATOM 707 N N . PRO A 1 93 ? -28.421 -16.354 12.917 1.00 59.75 93 PRO A N 1
ATOM 708 C CA . PRO A 1 93 ? -28.985 -16.314 14.254 1.00 59.75 93 PRO A CA 1
ATOM 709 C C . PRO A 1 93 ? -30.273 -17.134 14.232 1.00 59.75 93 PRO A C 1
ATOM 711 O O . PRO A 1 93 ? -31.166 -16.876 13.426 1.00 59.75 93 PRO A O 1
ATOM 714 N N . ASN A 1 94 ? -30.321 -18.147 15.092 1.00 59.12 94 ASN A N 1
ATOM 715 C CA . ASN A 1 94 ? -31.449 -19.044 15.289 1.00 59.12 94 ASN A CA 1
ATOM 716 C C . ASN A 1 94 ? -32.703 -18.232 15.658 1.00 59.12 94 ASN A C 1
ATOM 718 O O . ASN A 1 94 ? -32.854 -17.794 16.797 1.00 59.12 94 ASN A O 1
ATOM 722 N N . GLY A 1 95 ? -33.569 -17.984 14.676 1.00 57.47 95 GLY A N 1
ATOM 723 C CA . GLY A 1 95 ? -34.879 -17.382 14.878 1.00 57.47 95 GLY A CA 1
ATOM 724 C C . GLY A 1 95 ? -35.852 -18.426 15.410 1.00 57.47 95 GLY A C 1
ATOM 725 O O . GLY A 1 95 ? -36.620 -18.989 14.639 1.00 57.47 95 GLY A O 1
ATOM 726 N N . SER A 1 96 ? -35.801 -18.686 16.715 1.00 56.78 96 SER A N 1
ATOM 727 C CA . SER A 1 96 ? -36.886 -19.331 17.453 1.00 56.78 96 SER A CA 1
ATOM 728 C C . SER A 1 96 ? -37.757 -18.240 18.078 1.00 56.78 96 SER A C 1
ATOM 730 O O . SER A 1 96 ? -37.385 -17.672 19.109 1.00 56.78 96 SER A O 1
ATOM 732 N N . ILE A 1 97 ? -38.875 -17.931 17.420 1.00 62.31 97 ILE A N 1
ATOM 733 C CA . ILE A 1 97 ? -40.063 -17.337 18.045 1.00 62.31 97 ILE A CA 1
ATOM 734 C C . ILE A 1 97 ? -41.116 -18.438 18.086 1.00 62.31 97 ILE A C 1
ATOM 736 O O . ILE A 1 97 ? -41.258 -19.115 17.041 1.00 62.31 97 ILE A O 1
#

pLDDT: mean 70.32, std 10.5, range [48.19, 85.25]

Foldseek 3Di:
DLLVLLDVPDDVVVVVVVVVPDPDDPVVVVVVCCVRHVVVVVLVVVVVVVVVVCPDPVCCPPPVNVVSVVCSVCVSVVVVVVCVVVDDDPPDPDPDD

Sequence (97 aa):
LFSLRLIPVFPFFLINLLMGLTPMSIARFYLTSQIGMLPGTAVYLNAGTQLATIDSLSGIVSPTVLASFALLGLFPILVKWVMNKVRPTPTQPNGSI

Radius of gyration: 18.67 Å; chains: 1; bounding box: 54×29×46 Å

InterPro domains:
  IPR015414 Transmembrane protein TMEM64 [PTHR12677] (2-79)
  IPR032816 VTT domain [PF09335] (1-49)

Secondary structure (DSSP, 8-state):
-HHHHHSTTS-HHHHHHHHHTS---HHHHHHHHHHHHHHHHHHHHHHHHHHHT--SGGGGG-HHHHHHHHHHHHHHHHHHHHHHHHPPP--------